Protein AF-A0A3D5MQ19-F1 (afdb_monomer_lite)

Secondary structure (DSSP, 8-state):
-HHHHHHHHHHHHHHHHHHHHHHHHTT----HHHHHHHHHHHHHHHHHHHHHHHHHHTT-HHHHHHHHHHHHHHHHHHHHHHHHHHHHHHHHHHH--

Foldseek 3Di:
DVVQLVVLVVVLVVVVVVVVVVCVVVVFDDDPVLVVLSVVLSVLVSVLSVQLVVCVVVVNNVSSVVSNVVSVVVSVVSVVVSVCVRVVVRVVVVVVD

pLDDT: mean 90.56, std 7.39, range [54.88, 97.06]

Structure (mmCIF, N/CA/C/O backbone):
data_AF-A0A3D5MQ19-F1
#
_entry.id   AF-A0A3D5MQ19-F1
#
loop_
_atom_site.group_PDB
_atom_site.id
_atom_site.type_symbol
_atom_site.label_atom_id
_atom_site.label_alt_id
_atom_site.label_comp_id
_atom_site.label_asym_id
_atom_site.label_entity_id
_atom_site.label_seq_id
_atom_site.pdbx_PDB_ins_code
_atom_site.Cartn_x
_atom_site.Cartn_y
_atom_site.Cartn_z
_atom_site.occupancy
_atom_site.B_iso_or_equiv
_atom_site.auth_seq_id
_atom_site.auth_comp_id
_atom_site.auth_asym_id
_atom_site.auth_atom_id
_atom_site.pdbx_PDB_model_num
ATOM 1 N N . MET A 1 1 ? 4.568 -6.553 -19.689 1.00 76.94 1 MET A N 1
ATOM 2 C CA . MET A 1 1 ? 3.638 -5.486 -19.255 1.00 76.94 1 MET A CA 1
ATOM 3 C C . MET A 1 1 ? 2.367 -6.049 -18.626 1.00 76.94 1 MET A C 1
ATOM 5 O O . MET A 1 1 ? 2.176 -5.834 -17.441 1.00 76.94 1 MET A O 1
ATOM 9 N N . VAL A 1 2 ? 1.556 -6.852 -19.329 1.00 85.75 2 VAL A N 1
ATOM 10 C CA . VAL A 1 2 ? 0.312 -7.436 -18.764 1.00 85.75 2 VAL A CA 1
ATOM 11 C C . VAL A 1 2 ? 0.543 -8.229 -17.467 1.00 85.75 2 VAL A C 1
ATOM 13 O O . VAL A 1 2 ? -0.142 -7.993 -16.477 1.00 85.75 2 VAL A O 1
ATOM 16 N N . LEU A 1 3 ? 1.561 -9.100 -17.434 1.00 88.00 3 LEU A N 1
ATOM 17 C CA . LEU A 1 3 ? 1.910 -9.877 -16.237 1.00 88.00 3 LEU A CA 1
ATOM 18 C C . LEU A 1 3 ? 2.249 -8.990 -15.025 1.00 88.00 3 LEU A C 1
ATOM 20 O O . LEU A 1 3 ? 1.876 -9.317 -13.908 1.00 88.00 3 LEU A O 1
ATOM 24 N N . MET A 1 4 ? 2.911 -7.849 -15.239 1.00 88.06 4 MET A N 1
ATOM 25 C CA . MET A 1 4 ? 3.255 -6.914 -14.162 1.00 88.06 4 MET A CA 1
ATOM 26 C C . MET A 1 4 ? 1.992 -6.332 -13.524 1.00 88.06 4 MET A C 1
ATOM 28 O O . MET A 1 4 ? 1.845 -6.382 -12.309 1.00 88.06 4 MET A O 1
ATOM 32 N N . TYR A 1 5 ? 1.057 -5.830 -14.334 1.00 86.44 5 TYR A N 1
ATOM 33 C CA . TYR A 1 5 ? -0.200 -5.278 -13.824 1.00 86.44 5 TYR A CA 1
ATOM 34 C C . TYR A 1 5 ? -1.062 -6.337 -13.128 1.00 86.44 5 TYR A C 1
ATOM 36 O O . TYR A 1 5 ? -1.673 -6.050 -12.101 1.00 86.44 5 TYR A O 1
ATOM 44 N N . PHE A 1 6 ? -1.053 -7.576 -13.630 1.00 90.06 6 PHE A N 1
ATOM 45 C CA . PHE A 1 6 ? -1.703 -8.702 -12.960 1.00 90.06 6 PHE A CA 1
ATOM 46 C C . PHE A 1 6 ? -1.102 -8.967 -11.570 1.00 90.06 6 PHE A C 1
ATOM 48 O O . PHE A 1 6 ? -1.836 -9.066 -10.586 1.00 90.06 6 PHE A O 1
ATOM 55 N N . LEU A 1 7 ? 0.232 -9.017 -11.467 1.00 91.06 7 LEU A N 1
ATOM 56 C CA . LEU A 1 7 ? 0.924 -9.199 -10.188 1.00 91.06 7 LEU A CA 1
ATOM 57 C C . LEU A 1 7 ? 0.666 -8.037 -9.223 1.00 91.06 7 LEU A C 1
ATOM 59 O O . LEU A 1 7 ? 0.454 -8.275 -8.038 1.00 91.06 7 LEU A O 1
ATOM 63 N N . LEU A 1 8 ? 0.616 -6.798 -9.715 1.00 89.88 8 LEU A N 1
ATOM 64 C CA . LEU A 1 8 ? 0.259 -5.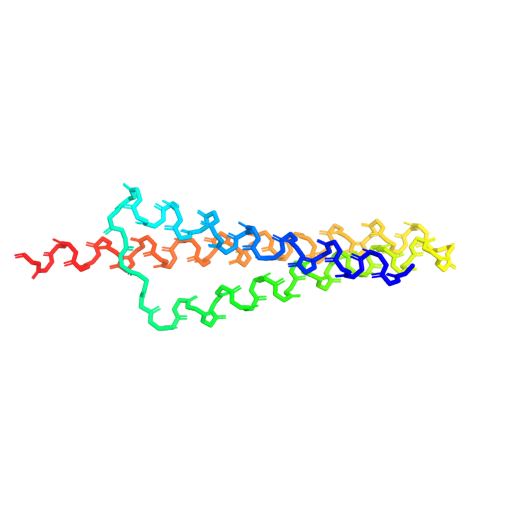635 -8.902 1.00 89.88 8 LEU A CA 1
ATOM 65 C C . LEU A 1 8 ? -1.162 -5.750 -8.331 1.00 89.88 8 LEU A C 1
ATOM 67 O O . LEU A 1 8 ? -1.364 -5.502 -7.142 1.00 89.88 8 LEU A O 1
ATOM 71 N N . GLY A 1 9 ? -2.125 -6.208 -9.136 1.00 88.56 9 GLY A N 1
ATOM 72 C CA . GLY A 1 9 ? -3.479 -6.510 -8.663 1.00 88.56 9 GLY A CA 1
ATOM 73 C C . GLY A 1 9 ? -3.498 -7.590 -7.577 1.00 88.56 9 GLY A C 1
ATOM 74 O O . GLY A 1 9 ? -4.152 -7.420 -6.546 1.00 88.56 9 GLY A O 1
ATOM 75 N N . ALA A 1 10 ? -2.726 -8.666 -7.756 1.00 91.25 10 ALA A N 1
ATOM 76 C CA . ALA A 1 10 ? -2.591 -9.718 -6.749 1.00 91.25 10 ALA A CA 1
ATOM 77 C C . ALA A 1 10 ? -1.966 -9.191 -5.443 1.00 91.25 10 ALA A C 1
ATOM 79 O O . ALA A 1 10 ? -2.455 -9.501 -4.357 1.00 91.25 10 ALA A O 1
ATOM 80 N N . VAL A 1 11 ? -0.927 -8.354 -5.529 1.00 91.12 11 VAL A N 1
ATOM 81 C CA . VAL A 1 11 ? -0.295 -7.719 -4.361 1.00 91.12 11 VAL A CA 1
ATOM 82 C C . VAL A 1 11 ? -1.284 -6.815 -3.626 1.00 91.12 11 VAL A C 1
ATOM 84 O O . VAL A 1 11 ? -1.372 -6.894 -2.401 1.00 91.12 11 VAL A O 1
ATOM 87 N N . ALA A 1 12 ? -2.072 -6.006 -4.340 1.00 90.12 12 ALA A N 1
ATOM 88 C CA . ALA A 1 12 ? -3.103 -5.172 -3.723 1.00 90.12 12 ALA A CA 1
ATOM 89 C C . ALA A 1 12 ? -4.167 -6.012 -3.001 1.00 90.12 12 ALA A C 1
ATOM 91 O O . ALA A 1 12 ? -4.527 -5.701 -1.865 1.00 90.12 12 ALA A O 1
ATOM 92 N N . PHE A 1 13 ? -4.623 -7.109 -3.614 1.00 92.19 13 PHE A N 1
ATOM 93 C CA . PHE A 1 13 ? -5.553 -8.043 -2.979 1.00 92.19 13 PHE A CA 1
ATOM 94 C C . PHE A 1 13 ? -4.978 -8.612 -1.674 1.00 92.19 13 PHE A C 1
ATOM 96 O O . PHE A 1 13 ? -5.617 -8.539 -0.622 1.00 92.19 13 PHE A O 1
ATOM 103 N N . TRP A 1 14 ? -3.741 -9.114 -1.707 1.00 92.50 14 TRP A N 1
ATOM 104 C CA . TRP A 1 14 ? -3.080 -9.651 -0.516 1.00 92.50 14 TRP A CA 1
ATOM 105 C C . TRP A 1 14 ? -2.817 -8.590 0.556 1.00 92.50 14 TRP A C 1
ATOM 107 O O . TRP A 1 14 ? -2.941 -8.890 1.743 1.00 92.50 14 TRP A O 1
ATOM 117 N N . ALA A 1 15 ? -2.526 -7.347 0.172 1.00 90.12 15 ALA A N 1
ATOM 118 C CA . ALA A 1 15 ? -2.369 -6.241 1.111 1.00 90.12 15 ALA A CA 1
ATOM 119 C C . ALA A 1 15 ? -3.676 -5.940 1.867 1.00 90.12 15 ALA A C 1
ATOM 121 O O . ALA A 1 15 ? -3.652 -5.741 3.084 1.00 90.12 15 ALA A O 1
ATOM 122 N N . VAL A 1 16 ? -4.826 -5.978 1.183 1.00 91.88 16 VAL A N 1
ATOM 123 C CA . VAL A 1 16 ? -6.142 -5.828 1.829 1.00 91.88 16 VAL A CA 1
ATOM 124 C C . VAL A 1 16 ? -6.424 -7.000 2.770 1.00 91.88 16 VAL A C 1
ATOM 126 O O . VAL A 1 16 ? -6.863 -6.785 3.901 1.00 91.88 16 VAL A O 1
ATOM 129 N N . GLN A 1 17 ? -6.112 -8.232 2.359 1.00 92.69 17 GLN A N 1
ATOM 130 C CA . GLN A 1 17 ? -6.253 -9.409 3.222 1.00 92.69 17 GLN A CA 1
ATOM 131 C C . GLN A 1 17 ? -5.374 -9.309 4.478 1.00 92.69 17 GLN A C 1
ATOM 133 O O . GLN A 1 17 ? -5.831 -9.621 5.579 1.00 92.69 17 GLN A O 1
ATOM 138 N N . ALA A 1 18 ? -4.137 -8.827 4.338 1.00 91.88 18 ALA A N 1
ATOM 139 C CA . ALA A 1 18 ? -3.233 -8.589 5.460 1.00 91.88 18 ALA A CA 1
ATOM 140 C C . ALA A 1 18 ? -3.770 -7.505 6.408 1.00 91.88 18 ALA A C 1
ATOM 142 O O . ALA A 1 18 ? -3.745 -7.696 7.625 1.00 91.88 18 ALA A O 1
ATOM 143 N N . LEU A 1 19 ? -4.320 -6.409 5.869 1.00 91.56 19 LEU A N 1
ATOM 144 C CA . LEU A 1 19 ? -4.959 -5.355 6.661 1.00 91.56 19 LEU A CA 1
ATOM 145 C C . LEU A 1 19 ? -6.162 -5.891 7.448 1.00 91.56 19 LEU A C 1
ATOM 147 O O . LEU A 1 19 ? -6.279 -5.621 8.641 1.00 91.56 19 LEU A O 1
ATOM 151 N N . LEU A 1 20 ? -7.031 -6.672 6.803 1.00 92.19 20 LEU A N 1
ATOM 152 C CA . LEU A 1 20 ? -8.174 -7.315 7.453 1.00 92.19 20 LEU A CA 1
ATOM 153 C C . LEU A 1 20 ? -7.729 -8.294 8.545 1.00 92.19 20 LEU A C 1
ATOM 155 O O . LEU A 1 20 ? -8.318 -8.326 9.626 1.00 92.19 20 LEU A O 1
ATOM 159 N N . GLY A 1 21 ? -6.683 -9.080 8.283 1.00 92.69 21 GLY A N 1
ATOM 160 C CA . GLY A 1 21 ? -6.090 -9.987 9.264 1.00 92.69 21 GLY A CA 1
ATOM 161 C C . GLY A 1 21 ? -5.523 -9.245 10.474 1.00 92.69 21 GLY A C 1
ATOM 162 O O . GLY A 1 21 ? -5.783 -9.642 11.609 1.00 92.69 21 GLY A O 1
ATOM 163 N N . TRP A 1 22 ? -4.802 -8.146 10.246 1.00 92.88 22 TRP A N 1
ATOM 164 C CA . TRP A 1 22 ? -4.295 -7.276 11.307 1.00 92.88 22 TRP A CA 1
ATOM 165 C C . TRP A 1 22 ? -5.434 -6.638 12.113 1.00 92.88 22 TRP A C 1
ATOM 167 O O . TRP A 1 22 ? -5.445 -6.752 13.335 1.00 92.88 22 TRP A O 1
ATOM 177 N N . ALA A 1 23 ? -6.436 -6.057 11.447 1.00 89.38 23 ALA A N 1
ATOM 178 C CA . ALA A 1 23 ? -7.572 -5.418 12.111 1.00 89.38 23 ALA A CA 1
ATOM 179 C C . ALA A 1 23 ? -8.340 -6.400 13.011 1.00 89.38 23 ALA A C 1
ATOM 181 O O . ALA A 1 23 ? -8.670 -6.063 14.146 1.00 89.38 23 ALA A O 1
ATOM 182 N N . LYS A 1 24 ? -8.552 -7.641 12.548 1.00 89.94 24 LYS A N 1
ATOM 183 C CA . LYS A 1 24 ? -9.163 -8.708 13.359 1.00 89.94 24 LYS A CA 1
ATOM 184 C C . LYS A 1 24 ? -8.324 -9.066 14.587 1.00 89.94 24 LYS A C 1
ATOM 186 O O . LYS A 1 24 ? -8.888 -9.232 15.661 1.00 89.94 24 LYS A O 1
ATOM 191 N N . ARG A 1 25 ? -7.000 -9.190 14.437 1.00 90.50 25 ARG A N 1
ATOM 192 C CA . ARG A 1 25 ? -6.085 -9.527 15.546 1.00 90.50 25 ARG A CA 1
ATOM 193 C C . ARG A 1 25 ? -6.049 -8.442 16.621 1.00 90.50 25 ARG A C 1
ATOM 195 O O . ARG A 1 25 ? -5.976 -8.768 17.796 1.00 90.50 25 ARG A O 1
ATOM 202 N N . GLU A 1 26 ? -6.129 -7.179 16.218 1.00 86.31 26 GLU A N 1
ATOM 203 C CA . GLU A 1 26 ? -6.106 -6.024 17.127 1.00 86.31 26 GLU A CA 1
ATOM 204 C C . GLU A 1 26 ? -7.498 -5.639 17.664 1.00 86.31 26 GLU A C 1
ATOM 206 O O . GLU A 1 26 ? -7.625 -4.660 18.395 1.00 86.31 26 GLU A O 1
ATOM 211 N N . GLY A 1 27 ? -8.565 -6.350 17.274 1.00 85.56 27 GLY A N 1
ATOM 212 C CA . GLY A 1 27 ? -9.939 -5.994 17.652 1.00 85.56 27 GLY A CA 1
ATOM 213 C C . GLY A 1 27 ? -10.397 -4.635 17.102 1.00 85.56 27 GLY A C 1
ATOM 214 O O . GLY A 1 27 ? -11.279 -3.993 17.669 1.00 85.56 27 GLY A O 1
ATOM 215 N N . VAL A 1 28 ? -9.793 -4.167 16.007 1.00 87.75 28 VAL A N 1
ATOM 216 C CA . VAL A 1 28 ? -10.067 -2.854 15.416 1.00 87.75 28 VAL A CA 1
ATOM 217 C C . VAL A 1 28 ? -11.216 -2.949 14.416 1.00 87.75 28 VAL A C 1
ATOM 219 O O . VAL A 1 28 ? -11.112 -3.606 13.380 1.00 87.75 28 VAL A O 1
ATOM 222 N N . ALA A 1 29 ? -12.299 -2.219 14.683 1.00 84.75 29 ALA A N 1
ATOM 223 C CA . ALA A 1 29 ? -13.398 -2.054 13.738 1.00 84.75 29 ALA A CA 1
ATOM 224 C C . ALA A 1 29 ? -13.079 -0.955 12.706 1.00 84.75 29 ALA A C 1
ATOM 226 O O . ALA A 1 29 ? -12.951 0.227 13.037 1.00 84.75 29 ALA A O 1
ATOM 227 N N . LEU A 1 30 ? -12.977 -1.333 11.430 1.00 86.56 30 LEU A N 1
ATOM 228 C CA . LEU A 1 30 ? -12.751 -0.394 10.329 1.00 86.56 30 LEU A CA 1
ATOM 229 C C . LEU A 1 30 ? -14.062 0.294 9.925 1.00 86.56 30 LEU A C 1
ATOM 231 O O . LEU A 1 30 ? -14.901 -0.291 9.244 1.00 86.56 30 LEU A O 1
ATOM 235 N N . ALA A 1 31 ? -14.221 1.564 10.301 1.00 89.06 31 ALA A N 1
ATOM 236 C CA . ALA A 1 31 ? -15.297 2.411 9.776 1.00 89.06 31 ALA A CA 1
ATOM 237 C C . ALA A 1 31 ? -15.189 2.635 8.251 1.00 89.06 31 ALA A C 1
ATOM 239 O O . ALA A 1 31 ? -14.096 2.579 7.685 1.00 89.06 31 ALA A O 1
ATOM 240 N N . TRP A 1 32 ? -16.314 2.968 7.608 1.00 88.00 32 TRP A N 1
ATOM 241 C CA . TRP A 1 32 ? -16.425 3.152 6.152 1.00 88.00 32 TRP A CA 1
ATOM 242 C C . TRP A 1 32 ? -15.383 4.129 5.572 1.00 88.00 32 TRP A C 1
ATOM 244 O O . TRP A 1 32 ? -14.794 3.861 4.532 1.00 88.00 32 TRP 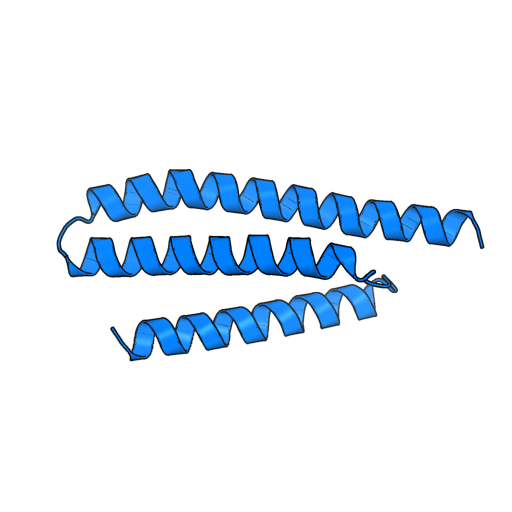A O 1
ATOM 254 N N . TYR A 1 33 ? -15.087 5.230 6.269 1.00 88.19 33 TYR A N 1
ATOM 255 C CA . TYR A 1 33 ? -14.145 6.249 5.792 1.00 88.19 33 TYR A CA 1
ATOM 256 C C . TYR A 1 33 ? -12.681 5.793 5.850 1.00 88.19 33 TYR A C 1
ATOM 258 O O . TYR A 1 33 ? -11.850 6.317 5.111 1.00 88.19 33 TYR A O 1
ATOM 266 N N . HIS A 1 34 ? -12.340 4.789 6.667 1.00 92.25 34 HIS A N 1
ATOM 267 C CA . HIS A 1 34 ? -11.003 4.194 6.616 1.00 92.25 34 HIS A CA 1
ATOM 268 C C . HIS A 1 34 ? -10.778 3.482 5.282 1.00 92.25 34 HIS A C 1
ATOM 270 O O . HIS A 1 34 ? -9.659 3.495 4.780 1.00 92.25 34 HIS A O 1
ATOM 276 N N . TRP A 1 35 ? -11.830 2.928 4.671 1.00 93.00 35 TRP A N 1
ATOM 277 C CA . TRP A 1 35 ? -11.736 2.278 3.364 1.00 93.00 35 TRP A CA 1
ATOM 278 C C . TRP A 1 35 ? -11.397 3.255 2.240 1.00 93.00 35 TRP A C 1
ATOM 280 O O . TRP A 1 35 ? -10.646 2.886 1.342 1.00 93.00 35 TRP A O 1
ATOM 290 N N . LE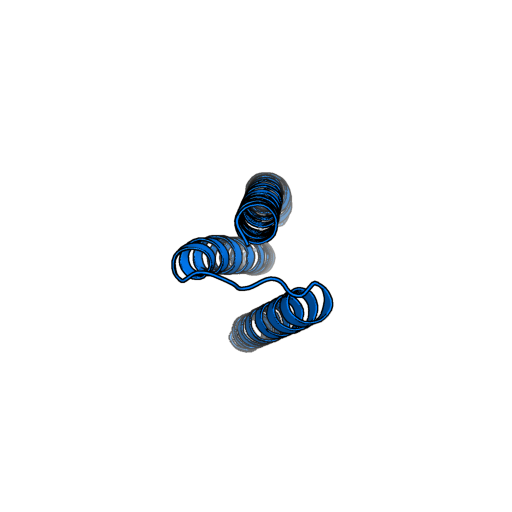U A 1 36 ? -11.850 4.512 2.322 1.00 93.94 36 LEU A N 1
ATOM 291 C CA . LEU A 1 36 ? -11.395 5.565 1.407 1.00 93.94 36 LEU A CA 1
ATOM 292 C C . LEU A 1 36 ? -9.888 5.795 1.541 1.00 93.94 36 LEU A C 1
ATOM 294 O O . LEU A 1 36 ? -9.177 5.832 0.542 1.00 93.94 36 LEU A O 1
ATOM 298 N N . GLY A 1 37 ? -9.389 5.890 2.775 1.00 93.75 37 GLY A N 1
ATOM 299 C CA . GLY A 1 37 ? -7.956 6.030 3.027 1.00 93.75 37 GLY A CA 1
ATOM 300 C C . GLY A 1 37 ? -7.148 4.835 2.516 1.00 93.75 37 GLY A C 1
ATOM 301 O O . GLY A 1 37 ? -6.127 5.021 1.857 1.00 93.75 37 GLY A O 1
ATOM 302 N N . VAL A 1 38 ? -7.629 3.611 2.753 1.00 94.12 38 VAL A N 1
ATOM 303 C CA . VAL A 1 38 ? -7.017 2.376 2.234 1.00 94.12 38 VAL A CA 1
ATOM 304 C C . VAL A 1 38 ? -6.981 2.388 0.709 1.00 94.12 38 VAL A C 1
ATOM 306 O O . VAL A 1 38 ? -5.939 2.080 0.138 1.00 94.12 38 VAL A O 1
ATOM 309 N N . ALA A 1 39 ? -8.072 2.784 0.048 1.00 93.81 39 ALA A N 1
ATOM 310 C CA . ALA A 1 39 ? -8.132 2.877 -1.407 1.00 93.81 39 ALA A CA 1
ATOM 311 C C . ALA A 1 39 ? -7.126 3.901 -1.952 1.00 93.81 39 ALA A C 1
ATOM 313 O O . ALA A 1 39 ? -6.393 3.585 -2.885 1.00 93.81 39 ALA A O 1
ATOM 314 N N . VAL A 1 40 ? -7.031 5.088 -1.343 1.00 94.81 40 VAL A N 1
ATOM 315 C CA . VAL A 1 40 ? -6.056 6.119 -1.737 1.00 94.81 40 VAL A CA 1
ATOM 316 C C . VAL A 1 40 ? -4.625 5.601 -1.604 1.00 94.81 40 VAL A C 1
ATOM 318 O O . VAL A 1 40 ? -3.848 5.713 -2.549 1.00 94.81 40 VAL A O 1
ATOM 321 N N . VAL A 1 41 ? -4.277 4.988 -0.469 1.00 95.12 41 VAL A N 1
ATOM 322 C CA . VAL A 1 41 ? -2.926 4.449 -0.244 1.00 95.12 41 VAL A CA 1
ATOM 323 C C . VAL A 1 41 ? -2.621 3.287 -1.194 1.00 95.12 41 VAL A C 1
ATOM 325 O O . VAL A 1 41 ? -1.523 3.225 -1.745 1.00 95.12 41 VAL A O 1
ATOM 328 N N . ALA A 1 42 ? -3.581 2.389 -1.426 1.00 93.12 42 ALA A N 1
ATOM 329 C CA . ALA A 1 42 ? -3.412 1.260 -2.335 1.00 93.12 42 ALA A CA 1
ATOM 330 C C . ALA A 1 42 ? -3.226 1.723 -3.786 1.00 93.12 42 ALA A C 1
ATOM 332 O O . ALA A 1 42 ? -2.285 1.286 -4.447 1.00 93.12 42 ALA A O 1
ATOM 333 N N . LEU A 1 43 ? -4.068 2.641 -4.269 1.00 94.56 43 LEU A N 1
ATOM 334 C CA . LEU A 1 43 ? -3.940 3.221 -5.608 1.00 94.56 43 LEU A CA 1
ATOM 335 C C . LEU A 1 43 ? -2.622 3.979 -5.767 1.00 94.56 43 LEU A C 1
ATOM 337 O O . LEU A 1 43 ? -1.975 3.852 -6.802 1.00 94.56 43 LEU A O 1
ATOM 341 N N . TRP A 1 44 ? -2.190 4.706 -4.735 1.00 96.25 44 TRP A N 1
ATOM 342 C CA . TRP A 1 44 ? -0.896 5.381 -4.741 1.00 96.25 44 TRP A CA 1
ATOM 343 C C . TRP A 1 44 ? 0.257 4.381 -4.858 1.00 96.25 44 TRP A C 1
ATOM 345 O O . TRP A 1 44 ? 1.107 4.525 -5.730 1.00 96.25 44 TRP A O 1
ATOM 355 N N . ALA A 1 45 ? 0.272 3.327 -4.038 1.00 93.81 45 ALA A N 1
ATOM 356 C CA . ALA A 1 45 ? 1.308 2.295 -4.094 1.00 93.81 45 ALA A CA 1
ATOM 357 C C . ALA A 1 45 ? 1.348 1.582 -5.458 1.00 93.81 45 ALA A C 1
ATOM 359 O O . ALA A 1 45 ? 2.428 1.366 -6.013 1.00 93.81 45 ALA A O 1
ATOM 360 N N . LEU A 1 46 ? 0.178 1.269 -6.024 1.00 94.38 46 LEU A N 1
ATOM 361 C CA . LEU A 1 46 ? 0.053 0.705 -7.369 1.00 94.38 46 LEU A CA 1
ATOM 362 C C . LEU A 1 46 ? 0.593 1.658 -8.436 1.00 94.38 46 LEU A C 1
ATOM 364 O O . LEU A 1 46 ? 1.320 1.217 -9.324 1.00 94.38 46 LEU A O 1
ATOM 368 N N . PHE A 1 47 ? 0.282 2.950 -8.328 1.00 94.88 47 PHE A N 1
ATOM 369 C CA . PHE A 1 47 ? 0.823 3.983 -9.205 1.00 94.88 47 PHE A CA 1
ATOM 370 C C . PHE A 1 47 ? 2.352 4.041 -9.130 1.00 94.88 47 PHE A C 1
ATOM 372 O O . PHE A 1 47 ? 2.996 4.010 -10.174 1.00 94.88 47 PHE A O 1
ATOM 379 N N . VAL A 1 48 ? 2.948 4.054 -7.931 1.00 96.00 48 VAL A N 1
ATOM 380 C CA . VAL A 1 48 ? 4.416 4.079 -7.780 1.00 96.00 48 VAL A CA 1
ATOM 381 C C . VAL A 1 48 ? 5.054 2.844 -8.410 1.00 96.00 48 VAL A C 1
ATOM 383 O O . VAL A 1 48 ? 6.028 2.957 -9.152 1.00 96.00 48 VAL A O 1
ATOM 386 N N . ALA A 1 49 ? 4.500 1.660 -8.153 1.00 94.25 49 ALA A N 1
ATOM 387 C CA . ALA A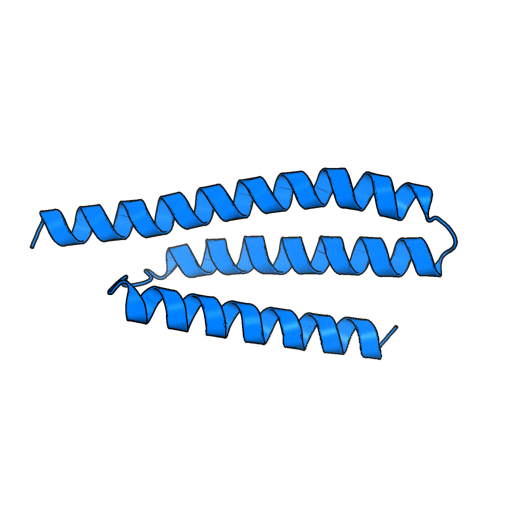 1 49 ? 5.040 0.426 -8.710 1.00 94.25 49 ALA A CA 1
ATOM 388 C C . ALA A 1 49 ? 4.893 0.371 -10.242 1.00 94.25 49 ALA A C 1
ATOM 390 O O . ALA A 1 49 ? 5.824 -0.042 -10.936 1.00 94.25 49 ALA A O 1
ATOM 391 N N . ALA A 1 50 ? 3.760 0.840 -10.774 1.00 94.19 50 ALA A N 1
ATOM 392 C CA . ALA A 1 50 ? 3.551 0.979 -12.210 1.00 94.19 50 ALA A CA 1
ATOM 393 C C . ALA A 1 50 ? 4.534 1.982 -12.829 1.00 94.19 50 ALA A C 1
ATOM 395 O O . ALA A 1 50 ? 5.156 1.646 -13.829 1.00 94.19 50 ALA A O 1
ATOM 396 N N . TRP A 1 51 ? 4.733 3.151 -12.208 1.00 94.19 51 TRP A N 1
ATOM 397 C CA . TRP A 1 51 ? 5.682 4.180 -12.646 1.00 94.19 51 TRP A CA 1
ATOM 398 C C . TRP A 1 51 ? 7.108 3.644 -12.749 1.00 94.19 51 TRP A C 1
ATOM 400 O O . TRP A 1 51 ? 7.793 3.873 -13.745 1.00 94.19 51 TRP A O 1
ATOM 410 N N . ILE A 1 52 ? 7.566 2.921 -11.722 1.00 94.94 52 ILE A N 1
ATOM 411 C CA . ILE A 1 52 ? 8.894 2.299 -11.726 1.00 94.94 52 ILE A CA 1
ATOM 412 C C . ILE A 1 52 ? 8.986 1.299 -12.882 1.00 94.94 52 ILE A C 1
ATOM 414 O O . ILE A 1 52 ? 9.933 1.351 -13.664 1.00 94.94 52 ILE A O 1
ATOM 418 N N . GLY A 1 53 ? 7.993 0.415 -13.013 1.00 92.69 53 GLY A N 1
ATOM 419 C CA . GLY A 1 53 ? 7.974 -0.615 -14.048 1.00 92.69 53 GLY A CA 1
ATOM 420 C C . GLY A 1 53 ? 7.978 -0.051 -15.470 1.00 92.69 53 GLY A C 1
ATOM 421 O O . GLY A 1 53 ? 8.742 -0.532 -16.308 1.00 92.69 53 GLY A O 1
ATOM 422 N N . THR A 1 54 ? 7.174 0.982 -15.742 1.00 92.31 54 THR A N 1
ATOM 423 C CA . THR A 1 54 ? 7.137 1.643 -17.056 1.00 92.31 54 THR A CA 1
ATOM 424 C C . THR A 1 54 ? 8.423 2.415 -17.327 1.00 92.31 54 THR A C 1
ATOM 426 O O . THR A 1 54 ? 9.022 2.220 -18.378 1.00 92.31 54 THR A O 1
ATOM 429 N N . SER A 1 55 ? 8.922 3.193 -16.361 1.00 95.25 55 SER A N 1
ATOM 430 C CA . SER A 1 55 ? 10.157 3.978 -16.526 1.00 95.25 55 SER A CA 1
ATOM 431 C C . SER A 1 55 ? 11.372 3.093 -16.823 1.00 95.25 55 SER A C 1
ATOM 433 O O . SER A 1 55 ? 12.200 3.433 -17.665 1.00 95.25 55 SER A O 1
ATOM 435 N N . VAL A 1 56 ? 11.486 1.937 -16.156 1.00 94.31 56 VAL A N 1
ATOM 436 C CA . VAL A 1 56 ? 12.559 0.970 -16.440 1.00 94.31 56 VAL A CA 1
ATOM 437 C C . VAL A 1 56 ? 12.388 0.363 -17.832 1.00 94.31 56 VAL A C 1
ATOM 439 O O . VAL A 1 56 ? 13.363 0.261 -18.571 1.00 94.31 56 VAL A O 1
ATOM 442 N N . ALA A 1 57 ? 11.165 -0.018 -18.205 1.00 92.75 57 ALA A N 1
ATOM 443 C CA . ALA A 1 57 ? 10.894 -0.624 -19.506 1.00 92.75 57 ALA A CA 1
ATOM 444 C C . ALA A 1 57 ? 11.118 0.336 -20.685 1.00 92.75 57 ALA A C 1
ATOM 446 O O . ALA A 1 57 ? 11.505 -0.108 -21.762 1.00 92.75 57 ALA A O 1
ATOM 447 N N . GLU A 1 58 ? 10.912 1.634 -20.474 1.00 94.06 58 GLU A N 1
ATOM 448 C CA . GLU A 1 58 ? 11.160 2.690 -21.462 1.00 94.06 58 GLU A CA 1
ATOM 449 C C . GLU A 1 58 ? 12.635 3.127 -21.524 1.00 94.06 58 GLU A C 1
ATOM 451 O O . GLU A 1 58 ? 12.994 3.973 -22.338 1.00 94.06 58 GLU A O 1
ATOM 456 N N . GLY A 1 59 ? 13.515 2.543 -20.702 1.00 95.69 59 GLY A N 1
ATOM 457 C CA . GLY A 1 59 ? 14.947 2.853 -20.716 1.00 95.69 59 GLY A CA 1
ATOM 458 C C . GLY A 1 59 ? 15.334 4.105 -19.924 1.00 95.69 59 GLY A C 1
ATOM 459 O O . GLY A 1 59 ? 16.431 4.628 -20.115 1.00 95.69 59 GLY A O 1
ATOM 460 N N . TYR A 1 60 ? 14.482 4.554 -18.995 1.00 95.62 60 TYR A N 1
ATOM 461 C CA . TYR A 1 60 ? 14.719 5.704 -18.113 1.00 95.62 60 TYR A CA 1
ATOM 462 C C . TYR A 1 60 ? 14.905 5.281 -16.636 1.00 95.62 60 TYR A C 1
ATOM 464 O O . TYR A 1 60 ? 14.104 5.643 -15.764 1.00 95.62 60 TYR A O 1
ATOM 472 N N . PRO A 1 61 ? 15.974 4.535 -16.286 1.00 93.94 61 PRO A N 1
ATOM 473 C CA . PRO A 1 61 ? 16.179 4.022 -14.927 1.00 93.94 61 PRO A CA 1
ATOM 474 C C . PRO A 1 61 ? 16.412 5.126 -13.880 1.00 93.94 61 PRO A C 1
ATOM 476 O O . PRO A 1 61 ? 16.083 4.951 -12.702 1.00 93.94 61 PRO A O 1
ATOM 479 N N . GLN A 1 62 ? 16.930 6.289 -14.286 1.00 95.06 62 GLN A N 1
ATOM 480 C CA . GLN A 1 62 ? 17.084 7.443 -13.396 1.00 95.06 62 GLN A CA 1
ATOM 481 C C . GLN A 1 62 ? 15.716 8.001 -12.975 1.00 95.06 62 GLN A C 1
ATOM 483 O O . GLN A 1 62 ? 15.515 8.300 -11.798 1.00 95.06 62 GLN A O 1
ATOM 488 N N . ALA A 1 63 ? 14.755 8.072 -13.904 1.00 93.44 63 ALA A N 1
ATOM 489 C CA . ALA A 1 63 ? 13.387 8.505 -13.615 1.00 93.44 63 ALA A CA 1
ATOM 490 C C . ALA A 1 63 ? 12.642 7.489 -12.734 1.00 93.44 63 ALA A C 1
ATOM 492 O O . ALA A 1 63 ? 11.893 7.883 -11.836 1.00 93.44 63 ALA A O 1
ATOM 493 N N . ALA A 1 64 ? 12.903 6.192 -12.934 1.00 94.69 64 ALA A N 1
ATOM 494 C CA . ALA A 1 64 ? 12.387 5.134 -12.070 1.00 94.69 64 ALA A CA 1
ATOM 495 C C . ALA A 1 64 ? 12.867 5.309 -10.621 1.00 94.69 64 ALA A C 1
ATOM 497 O O . ALA A 1 64 ? 12.066 5.264 -9.689 1.00 94.69 64 ALA A O 1
ATOM 498 N N . THR A 1 65 ? 14.164 5.569 -10.434 1.00 94.81 65 THR A N 1
ATOM 499 C CA . THR A 1 65 ? 14.768 5.756 -9.106 1.00 94.81 65 THR A CA 1
ATOM 500 C C . THR A 1 65 ? 14.266 7.029 -8.429 1.00 94.81 65 THR A C 1
ATOM 502 O O . THR A 1 65 ? 13.791 6.981 -7.294 1.00 94.81 65 THR A O 1
ATOM 505 N N . ALA A 1 66 ? 14.330 8.169 -9.123 1.00 95.94 66 ALA A N 1
ATOM 506 C CA . ALA A 1 66 ? 13.913 9.454 -8.569 1.00 95.94 66 ALA A CA 1
ATOM 507 C C . ALA A 1 66 ? 12.411 9.469 -8.244 1.00 95.94 66 ALA A C 1
ATOM 509 O O . ALA A 1 66 ? 12.023 9.808 -7.126 1.00 95.94 66 ALA A O 1
ATOM 510 N N . GLY A 1 67 ? 11.568 9.034 -9.187 1.00 94.00 67 GLY A N 1
ATOM 511 C CA . GLY A 1 67 ? 10.125 8.924 -8.974 1.00 94.00 67 GLY A CA 1
ATOM 512 C C . GLY A 1 67 ? 9.777 7.912 -7.883 1.00 94.00 67 GLY A C 1
ATOM 513 O O . GLY A 1 67 ? 8.950 8.200 -7.023 1.00 94.00 67 GLY A O 1
ATOM 514 N N . GLY A 1 68 ? 10.459 6.764 -7.849 1.00 94.25 68 GLY A N 1
ATOM 515 C CA . GLY A 1 68 ? 10.282 5.755 -6.806 1.00 94.25 68 GLY A CA 1
ATOM 516 C C . GLY A 1 68 ? 10.574 6.288 -5.402 1.00 94.25 68 GLY A C 1
ATOM 517 O O . GLY A 1 68 ? 9.786 6.053 -4.489 1.00 94.25 68 GLY A O 1
ATOM 518 N N . LEU A 1 69 ? 11.648 7.063 -5.228 1.00 96.50 69 LEU A N 1
ATOM 519 C CA . LEU A 1 69 ? 11.982 7.687 -3.943 1.00 96.50 69 LEU A CA 1
ATOM 520 C C . LEU A 1 69 ? 10.979 8.775 -3.547 1.00 96.50 69 LEU A C 1
ATOM 522 O O . LEU A 1 69 ? 10.505 8.784 -2.412 1.00 96.50 69 LEU A O 1
ATOM 526 N N . ILE A 1 70 ? 10.629 9.671 -4.474 1.00 96.94 70 ILE A N 1
ATOM 527 C CA . ILE A 1 70 ? 9.727 10.796 -4.193 1.00 96.94 70 ILE A CA 1
ATOM 528 C C . ILE A 1 70 ? 8.311 10.286 -3.913 1.00 96.94 70 ILE A C 1
ATOM 530 O O . ILE A 1 70 ? 7.758 10.519 -2.835 1.00 96.94 70 ILE A O 1
ATOM 534 N N . PHE A 1 71 ? 7.721 9.551 -4.856 1.00 95.69 71 PHE A N 1
ATOM 535 C CA . PHE A 1 71 ? 6.355 9.059 -4.711 1.00 95.69 71 PHE A CA 1
ATOM 536 C C . PHE A 1 71 ? 6.258 7.957 -3.655 1.00 95.69 71 PHE A C 1
ATOM 538 O O . PHE A 1 71 ? 5.263 7.904 -2.930 1.00 95.69 71 PHE A O 1
ATOM 545 N N . GLY A 1 72 ? 7.285 7.114 -3.515 1.00 94.88 72 GLY A N 1
ATOM 546 C CA . GLY A 1 72 ? 7.360 6.109 -2.454 1.00 94.88 72 GLY A CA 1
ATOM 547 C C . GLY A 1 72 ? 7.437 6.738 -1.064 1.00 94.88 72 GLY A C 1
ATOM 548 O O . GLY A 1 72 ? 6.710 6.313 -0.166 1.00 94.88 72 GLY A O 1
ATOM 549 N N . GLY A 1 73 ? 8.230 7.801 -0.896 1.00 96.62 73 GLY A N 1
ATOM 550 C CA . GLY A 1 73 ? 8.293 8.570 0.348 1.00 96.62 73 GLY A CA 1
ATOM 551 C C . GLY A 1 73 ? 6.941 9.177 0.727 1.00 96.62 73 GLY A C 1
ATOM 552 O O . GLY A 1 73 ? 6.484 9.011 1.859 1.00 96.62 73 GLY A O 1
ATOM 553 N N . ILE A 1 74 ? 6.248 9.799 -0.234 1.00 96.56 74 ILE A N 1
ATOM 554 C CA . ILE A 1 74 ? 4.883 10.314 -0.027 1.00 96.56 74 ILE A CA 1
ATOM 555 C C . ILE A 1 74 ? 3.928 9.174 0.354 1.00 96.56 74 ILE A C 1
ATOM 557 O O . ILE A 1 74 ? 3.166 9.298 1.314 1.00 96.56 74 ILE A O 1
ATOM 561 N N . GLY A 1 75 ? 3.998 8.041 -0.349 1.00 94.94 75 GLY A N 1
ATOM 562 C CA . GLY A 1 75 ? 3.169 6.867 -0.074 1.00 94.94 75 GLY A CA 1
ATOM 563 C C . GLY A 1 75 ? 3.366 6.320 1.341 1.00 94.94 75 GLY A C 1
ATOM 564 O O . GLY A 1 75 ? 2.390 5.987 2.016 1.00 94.94 75 GLY A O 1
ATOM 565 N N . LEU A 1 76 ? 4.609 6.294 1.828 1.00 95.44 76 LEU A N 1
ATOM 566 C CA . LEU A 1 76 ? 4.929 5.875 3.191 1.00 95.44 76 LEU A CA 1
ATOM 567 C C . LEU A 1 76 ? 4.307 6.815 4.232 1.00 95.44 76 LEU A C 1
ATOM 569 O O . LEU A 1 76 ? 3.702 6.347 5.197 1.00 95.44 76 LEU A O 1
ATOM 573 N N . VAL A 1 77 ? 4.404 8.131 4.021 1.00 97.06 77 VAL A N 1
ATOM 574 C CA . VAL A 1 77 ? 3.771 9.127 4.900 1.00 97.06 77 VAL A CA 1
ATOM 575 C C . VAL A 1 77 ? 2.253 8.937 4.925 1.00 97.06 77 VAL A C 1
ATOM 577 O O . VAL A 1 77 ? 1.668 8.870 6.008 1.00 97.06 77 VAL A O 1
ATOM 580 N N . LEU A 1 78 ? 1.613 8.776 3.762 1.00 95.38 78 LEU A N 1
ATOM 581 C CA . LEU A 1 78 ? 0.169 8.529 3.669 1.00 95.38 78 LEU A CA 1
ATOM 582 C C . LEU A 1 78 ? -0.245 7.251 4.412 1.00 95.38 78 LEU A C 1
ATOM 584 O O . LEU A 1 78 ? -1.230 7.262 5.154 1.00 95.38 78 LEU A O 1
ATOM 588 N N . PHE A 1 79 ? 0.522 6.168 4.269 1.00 94.12 79 PHE A N 1
ATOM 589 C CA . PHE A 1 79 ? 0.270 4.917 4.984 1.00 94.12 79 PHE A CA 1
ATOM 590 C C . PHE A 1 79 ? 0.379 5.085 6.505 1.00 94.12 79 PHE A C 1
ATOM 592 O O . PHE A 1 79 ? -0.492 4.616 7.243 1.00 94.12 79 PHE A O 1
ATOM 599 N N . ILE A 1 80 ? 1.412 5.784 6.989 1.00 95.69 80 ILE A N 1
ATOM 600 C CA . ILE A 1 80 ? 1.587 6.059 8.422 1.00 95.69 80 ILE A CA 1
ATOM 601 C C . ILE A 1 80 ? 0.408 6.879 8.95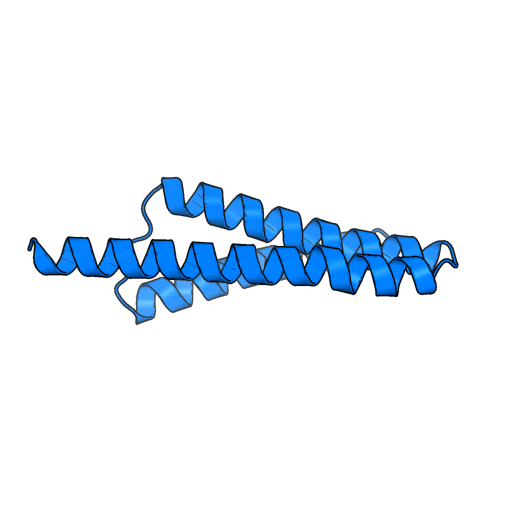3 1.00 95.69 80 ILE A C 1
ATOM 603 O O . ILE A 1 80 ? -0.173 6.512 9.976 1.00 95.69 80 ILE A O 1
ATOM 607 N N . LEU A 1 81 ? 0.014 7.948 8.255 1.00 95.81 81 LEU A N 1
ATOM 608 C CA . LEU A 1 81 ? -1.123 8.784 8.647 1.00 95.81 81 LEU A CA 1
ATOM 609 C C . LEU A 1 81 ? -2.429 7.984 8.697 1.00 95.81 81 LEU A C 1
ATOM 611 O O . LEU A 1 81 ? -3.174 8.093 9.673 1.00 95.81 81 LEU A O 1
ATOM 615 N N . LEU A 1 82 ? -2.678 7.134 7.700 1.00 94.75 82 LEU A N 1
ATOM 616 C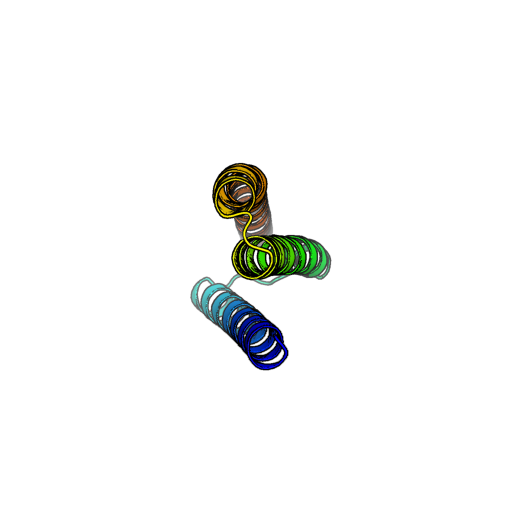 CA . LEU A 1 82 ? -3.835 6.242 7.682 1.00 94.75 82 LEU A CA 1
ATOM 617 C C . LEU A 1 82 ? -3.822 5.277 8.873 1.00 94.75 82 LEU A C 1
ATOM 619 O O . LEU A 1 82 ? -4.834 5.125 9.559 1.00 94.75 82 LEU A O 1
ATOM 623 N N . ARG A 1 83 ? -2.676 4.651 9.157 1.00 91.88 83 ARG A N 1
ATOM 624 C CA . ARG A 1 83 ? -2.534 3.738 10.297 1.00 91.88 83 ARG A CA 1
ATOM 625 C C . ARG A 1 83 ? -2.797 4.456 11.619 1.00 91.88 83 ARG A C 1
ATOM 627 O O . ARG A 1 83 ? -3.505 3.922 12.472 1.00 91.88 83 ARG A O 1
ATOM 634 N N . LEU A 1 84 ? -2.255 5.661 11.788 1.00 93.12 84 LEU A N 1
ATOM 635 C CA . LEU A 1 84 ? -2.486 6.482 12.977 1.00 93.12 84 LEU A CA 1
ATOM 636 C C . LEU A 1 84 ? -3.960 6.868 13.118 1.00 93.12 84 LEU A C 1
ATOM 638 O O . LEU A 1 84 ? -4.493 6.784 14.223 1.00 93.12 84 LEU A O 1
ATOM 642 N N . LEU A 1 85 ? -4.626 7.236 12.020 1.00 92.50 85 LEU A N 1
ATOM 643 C CA . LEU A 1 85 ? -6.058 7.533 12.003 1.00 92.50 85 LEU A CA 1
ATOM 644 C C . LEU A 1 85 ? -6.875 6.320 12.472 1.00 92.50 85 LEU A C 1
ATOM 646 O O . LEU A 1 85 ? -7.664 6.451 13.405 1.00 92.50 85 LEU A O 1
ATOM 650 N N . ILE A 1 86 ? -6.634 5.142 11.884 1.00 92.25 86 ILE A N 1
ATOM 651 C CA . ILE A 1 86 ? -7.337 3.894 12.224 1.00 92.25 86 ILE A CA 1
ATOM 652 C C . ILE A 1 86 ? -7.169 3.560 13.712 1.00 92.25 86 ILE A C 1
ATOM 654 O O . ILE A 1 86 ? -8.152 3.340 14.422 1.00 92.25 86 ILE A O 1
ATOM 658 N N . VAL A 1 87 ? -5.928 3.567 14.207 1.00 90.25 87 VAL A N 1
ATOM 659 C CA . VAL A 1 87 ? -5.629 3.231 15.609 1.00 90.25 87 VAL A CA 1
ATOM 660 C C . VAL A 1 87 ? -6.220 4.266 16.571 1.00 90.25 87 VAL A C 1
ATOM 662 O O . VAL A 1 87 ? -6.750 3.901 17.622 1.00 90.25 87 VAL A O 1
ATOM 665 N N . LYS A 1 88 ? -6.165 5.559 16.227 1.00 89.31 88 LYS A N 1
ATOM 666 C CA . LYS A 1 88 ? -6.740 6.633 17.049 1.00 89.31 88 LYS A CA 1
ATOM 667 C C . LYS A 1 88 ? -8.256 6.495 17.165 1.00 89.31 88 LYS A C 1
ATOM 669 O O . LYS A 1 88 ? -8.785 6.633 18.269 1.00 89.31 88 LYS A O 1
ATOM 674 N N . THR A 1 89 ? -8.944 6.204 16.061 1.00 86.69 89 THR A N 1
ATOM 675 C CA . THR A 1 89 ? -10.391 5.958 16.075 1.00 86.69 89 THR A CA 1
ATOM 676 C C . THR A 1 89 ? -10.728 4.762 16.960 1.00 86.69 89 THR A C 1
ATOM 678 O O . THR A 1 89 ? -11.584 4.884 17.833 1.00 86.69 89 THR A O 1
ATOM 681 N N . ALA A 1 90 ? -10.011 3.645 16.801 1.00 83.88 90 ALA A N 1
ATOM 682 C CA . ALA A 1 90 ? -10.247 2.431 17.580 1.00 83.88 90 ALA A CA 1
ATOM 683 C C . ALA A 1 90 ? -10.121 2.667 19.096 1.00 83.88 90 ALA A C 1
ATOM 685 O O . ALA A 1 90 ? -10.997 2.273 19.866 1.00 83.88 90 ALA A O 1
ATOM 686 N N . ARG A 1 91 ? -9.072 3.384 19.529 1.00 83.00 91 ARG A N 1
ATOM 687 C CA . ARG A 1 91 ? -8.879 3.747 20.945 1.00 83.00 91 ARG A CA 1
ATOM 688 C C . ARG A 1 91 ? -10.007 4.621 21.485 1.00 83.00 91 ARG A C 1
ATOM 690 O O . ARG A 1 91 ? -10.440 4.420 22.614 1.00 83.00 91 ARG A O 1
ATOM 697 N N . LYS A 1 92 ? -10.486 5.586 20.693 1.00 76.44 92 LYS A N 1
ATOM 698 C CA . LYS A 1 92 ? -11.565 6.489 21.116 1.00 76.44 92 LYS A CA 1
ATOM 699 C C . LYS A 1 92 ? -12.875 5.731 21.341 1.00 76.44 92 LYS A C 1
ATOM 701 O O . LYS A 1 92 ? -13.547 5.999 22.326 1.00 76.44 92 LYS A O 1
ATOM 706 N N . THR A 1 93 ? -13.198 4.774 20.471 1.00 72.19 93 THR A N 1
ATOM 707 C CA . THR A 1 93 ? -14.391 3.925 20.612 1.00 72.19 93 THR A CA 1
ATOM 708 C C . THR A 1 93 ? -14.318 3.027 21.849 1.00 72.19 93 THR A C 1
ATOM 710 O O . THR A 1 93 ? -15.316 2.888 22.546 1.00 72.19 93 THR A O 1
ATOM 713 N N . SER A 1 94 ? -13.142 2.472 22.168 1.00 67.81 94 SER A N 1
ATOM 714 C CA . SER A 1 94 ? -12.956 1.649 23.374 1.00 67.81 94 SER A CA 1
ATOM 715 C C . SER A 1 94 ? -13.040 2.438 24.685 1.00 67.81 94 SER A C 1
ATOM 717 O O . SER A 1 94 ? -13.365 1.846 25.702 1.00 67.81 94 SER A O 1
ATOM 719 N N . ALA A 1 95 ? -12.718 3.735 24.690 1.00 65.44 95 ALA A N 1
ATOM 720 C CA . ALA A 1 95 ? -12.782 4.573 25.892 1.00 65.44 95 ALA A CA 1
ATOM 721 C C . ALA A 1 95 ? -14.197 5.107 26.194 1.00 65.44 95 ALA A C 1
ATOM 723 O O . ALA A 1 95 ? -14.418 5.680 27.256 1.00 65.44 95 ALA A O 1
ATOM 724 N N . SER A 1 96 ? -15.129 4.979 25.245 1.00 60.50 96 SER A N 1
ATOM 725 C CA . SER A 1 96 ? -16.524 5.423 25.373 1.00 60.50 96 SER A CA 1
ATOM 726 C C . SER A 1 96 ? -17.523 4.289 25.638 1.00 60.50 96 SER A C 1
ATOM 728 O O . SER A 1 96 ? -18.716 4.570 25.724 1.00 60.50 96 SER A O 1
ATOM 730 N N . ALA A 1 97 ? -17.050 3.040 25.684 1.00 54.88 97 ALA A N 1
ATOM 731 C CA . ALA A 1 97 ? -17.832 1.835 25.966 1.00 54.88 97 ALA A CA 1
ATOM 732 C C . ALA A 1 97 ? -17.627 1.406 27.422 1.00 54.88 97 ALA A C 1
ATOM 734 O O . ALA A 1 97 ? -18.611 0.919 28.019 1.00 54.88 97 ALA A O 1
#

Radius of gyration: 16.13 Å; chains: 1; bounding box: 35×21×47 Å

Sequence (97 aa):
MVLMYFLLGAVAFWAVQALLGWAKREGVALAWYHWLGVAVVALWALFVAAWIGTSVAEGYPQAATAGGLIFGGIGLVLFILLRLLIVKTARKTSASA